Protein AF-A0A9W6WL23-F1 (afdb_monomer)

Radius of gyration: 16.42 Å; Cα contacts (8 Å, |Δi|>4): 37; chains: 1; bounding box: 25×27×45 Å

Secondary structure (DSSP, 8-state):
-HHHHTTS--SSPPTTHHHHHHHHHHHTT---HHHHHHHHHHHHHHHHHHHHT-SPPP-SEEEEETTTTEEEEE--

Structure (mmCIF, N/CA/C/O backbone):
data_AF-A0A9W6WL23-F1
#
_entry.id   AF-A0A9W6WL23-F1
#
loop_
_atom_site.group_PDB
_atom_site.id
_atom_site.type_symbol
_atom_site.label_atom_id
_atom_site.label_alt_id
_atom_site.label_comp_id
_atom_site.label_asym_id
_atom_site.label_entity_id
_atom_site.label_seq_id
_atom_site.pdbx_PDB_ins_code
_atom_site.Cartn_x
_atom_site.Cartn_y
_atom_site.Cartn_z
_atom_site.occupancy
_atom_site.B_iso_or_equiv
_atom_site.auth_seq_id
_atom_site.auth_comp_id
_atom_site.auth_asym_id
_atom_site.auth_atom_id
_atom_site.pdbx_PDB_model_num
ATOM 1 N N . MET A 1 1 ? -3.024 -2.875 -25.196 1.00 52.75 1 MET A N 1
ATOM 2 C CA . MET A 1 1 ? -2.844 -1.871 -24.125 1.00 52.75 1 MET A CA 1
ATOM 3 C C . MET A 1 1 ? -2.622 -0.470 -24.691 1.00 52.75 1 MET A C 1
ATOM 5 O O . MET A 1 1 ? -3.473 0.368 -24.444 1.00 52.75 1 MET A O 1
ATOM 9 N N . ILE A 1 2 ? -1.624 -0.229 -25.558 1.00 54.19 2 ILE A N 1
ATOM 10 C CA . ILE A 1 2 ? -1.521 1.036 -26.333 1.00 54.19 2 ILE A CA 1
ATOM 11 C C . ILE A 1 2 ? -2.801 1.302 -27.154 1.00 54.19 2 ILE A C 1
ATOM 13 O O . ILE A 1 2 ? -3.333 2.403 -27.140 1.00 54.19 2 ILE A O 1
ATOM 17 N N . SER A 1 3 ? -3.390 0.258 -27.751 1.00 53.75 3 SER A N 1
ATOM 18 C CA . SER A 1 3 ? -4.660 0.364 -28.490 1.00 53.75 3 SER A CA 1
ATOM 19 C C . SER A 1 3 ? -5.886 0.764 -27.643 1.00 53.75 3 SER A C 1
ATOM 21 O O . SER A 1 3 ? -6.881 1.176 -28.223 1.00 53.75 3 SER A O 1
ATOM 23 N N . ILE A 1 4 ? -5.841 0.639 -26.305 1.00 59.22 4 ILE A N 1
ATOM 24 C CA . ILE A 1 4 ? -6.922 1.092 -25.400 1.00 59.22 4 ILE A CA 1
ATOM 25 C C . ILE A 1 4 ? -6.765 2.587 -25.094 1.00 59.22 4 ILE A C 1
ATOM 27 O O . ILE A 1 4 ? -7.758 3.302 -25.027 1.00 59.22 4 ILE A O 1
ATOM 31 N N . LEU A 1 5 ? -5.527 3.078 -24.973 1.00 60.00 5 LEU A N 1
ATOM 32 C CA . LEU A 1 5 ? -5.262 4.511 -24.818 1.00 60.00 5 LEU A CA 1
ATOM 33 C C . LEU A 1 5 ? -5.611 5.304 -26.076 1.00 60.00 5 LEU A C 1
ATOM 35 O O . LEU A 1 5 ? -6.088 6.418 -25.949 1.00 60.00 5 LEU A O 1
ATOM 39 N N . CYS A 1 6 ? -5.435 4.729 -27.270 1.00 56.78 6 CYS A N 1
ATOM 40 C CA . CYS A 1 6 ? -5.903 5.348 -28.515 1.00 56.78 6 CYS A CA 1
ATOM 41 C C . CYS A 1 6 ? -7.435 5.308 -28.681 1.00 56.78 6 CYS A C 1
ATOM 43 O O . CYS A 1 6 ? -7.958 6.009 -29.540 1.00 56.78 6 CYS A O 1
ATOM 45 N N . TYR A 1 7 ? -8.144 4.467 -27.914 1.00 61.62 7 TYR A N 1
ATOM 46 C CA . TYR A 1 7 ? -9.608 4.361 -27.959 1.00 61.62 7 TYR A CA 1
ATOM 47 C C . TYR A 1 7 ? -10.294 5.448 -27.119 1.00 61.62 7 TYR A C 1
ATOM 49 O O . TYR A 1 7 ? -11.390 5.890 -27.454 1.00 61.62 7 TYR A O 1
ATOM 57 N N . TYR A 1 8 ? -9.649 5.898 -26.042 1.00 62.25 8 TYR A N 1
ATOM 58 C CA . TYR A 1 8 ? -10.051 7.109 -25.338 1.00 62.25 8 TYR A CA 1
ATOM 59 C C . TYR A 1 8 ? -9.436 8.314 -26.057 1.00 62.25 8 TYR A C 1
ATOM 61 O O . TYR A 1 8 ? -8.227 8.362 -26.251 1.00 62.25 8 TYR A O 1
ATOM 69 N N . ASP A 1 9 ? -10.259 9.277 -26.466 1.00 60.19 9 ASP A N 1
ATOM 70 C CA . ASP A 1 9 ? -9.846 10.521 -27.133 1.00 60.19 9 ASP A CA 1
ATOM 71 C C . ASP A 1 9 ? -9.073 11.440 -26.162 1.00 60.19 9 ASP A C 1
ATOM 73 O O . ASP A 1 9 ? -9.580 12.430 -25.630 1.00 60.19 9 ASP A O 1
ATOM 77 N N . ILE A 1 10 ? -7.848 11.037 -25.819 1.00 67.94 10 ILE A N 1
ATOM 78 C CA . ILE A 1 10 ? -6.983 11.734 -24.870 1.00 67.94 10 ILE A CA 1
ATOM 79 C C . ILE A 1 10 ? -6.193 12.788 -25.647 1.00 67.94 10 ILE A C 1
ATOM 81 O O . ILE A 1 10 ? -5.207 12.489 -26.314 1.00 67.94 10 ILE A O 1
ATOM 85 N N . ASN A 1 11 ? -6.616 14.045 -25.518 1.00 63.94 11 ASN A N 1
ATOM 86 C CA . ASN A 1 11 ? -6.004 15.193 -26.196 1.00 63.94 11 ASN A CA 1
ATOM 87 C C . ASN A 1 11 ? -4.612 15.584 -25.649 1.00 63.94 11 ASN A C 1
ATOM 89 O O . ASN A 1 11 ? -3.884 16.335 -26.295 1.00 63.94 11 ASN A O 1
ATOM 93 N N . SER A 1 12 ? -4.220 15.090 -24.469 1.00 70.25 12 SER A N 1
ATOM 94 C CA . SER A 1 12 ? -2.909 15.363 -23.867 1.00 70.25 12 SER A CA 1
ATOM 95 C C . SER A 1 12 ? -2.434 14.200 -23.000 1.00 70.25 12 SER A C 1
ATOM 97 O O . SER A 1 1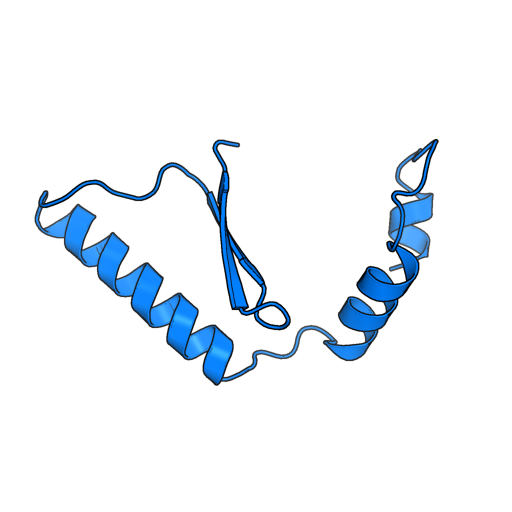2 ? -3.117 13.818 -22.047 1.00 70.25 12 SER A O 1
ATOM 99 N N . PHE A 1 13 ? -1.247 13.669 -23.289 1.00 71.31 13 PHE A N 1
ATOM 100 C CA . PHE A 1 13 ? -0.627 12.643 -22.456 1.00 71.31 13 PHE A CA 1
ATOM 101 C C . PHE A 1 13 ? 0.084 13.285 -21.254 1.00 71.31 13 PHE A C 1
ATOM 103 O O . PHE A 1 13 ? 0.865 14.219 -21.450 1.00 71.31 13 PHE A O 1
ATOM 110 N N . PRO A 1 14 ? -0.164 12.814 -20.019 1.00 79.06 14 PRO A N 1
ATOM 111 C CA . PRO A 1 14 ? 0.555 13.292 -18.846 1.00 79.06 14 PRO A CA 1
ATOM 112 C C . PRO A 1 14 ? 2.046 12.935 -18.926 1.00 79.06 14 PRO A C 1
ATOM 114 O O . PRO A 1 14 ? 2.434 11.913 -19.499 1.00 79.06 14 PRO A O 1
ATOM 117 N N . GLU A 1 15 ? 2.885 13.778 -18.327 1.00 81.50 15 GLU A N 1
ATOM 118 C CA . GLU A 1 15 ? 4.330 13.558 -18.272 1.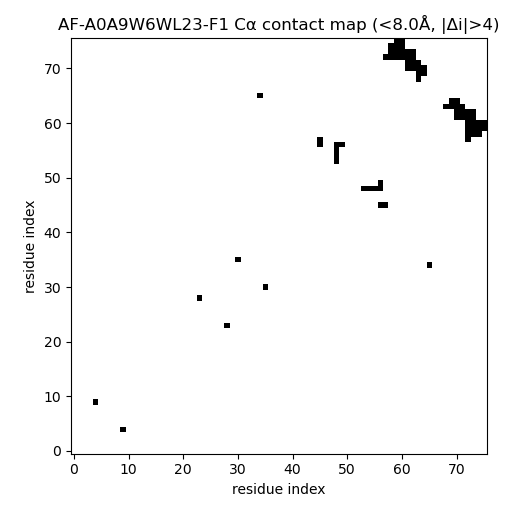00 81.50 15 GLU A CA 1
ATOM 119 C C . GLU A 1 15 ? 4.654 12.248 -17.526 1.00 81.50 15 GLU A C 1
ATOM 121 O O . GLU A 1 15 ? 4.152 12.000 -16.429 1.00 81.50 15 GLU A O 1
ATOM 126 N N . GLY A 1 16 ? 5.488 11.392 -18.129 1.00 83.50 16 GLY A N 1
ATOM 127 C CA . GLY A 1 16 ? 5.888 10.098 -17.560 1.00 83.50 16 GLY A CA 1
ATOM 128 C C . GLY A 1 16 ? 4.941 8.924 -17.840 1.00 83.50 16 GLY A C 1
ATOM 129 O O . GLY A 1 16 ? 5.128 7.849 -17.264 1.00 83.50 16 GLY A O 1
ATOM 130 N N . LEU A 1 17 ? 3.936 9.097 -18.708 1.00 85.12 17 LEU A N 1
ATOM 131 C CA . LEU A 1 17 ? 3.024 8.017 -19.105 1.00 85.12 17 LEU A CA 1
ATOM 132 C C . LEU A 1 17 ? 3.750 6.826 -19.751 1.00 85.12 17 LEU A C 1
ATOM 134 O O . LEU A 1 17 ? 3.366 5.683 -19.524 1.00 85.12 17 LEU A O 1
ATOM 138 N N . ASP A 1 18 ? 4.796 7.086 -20.530 1.00 87.38 18 ASP A N 1
ATOM 139 C CA . ASP A 1 18 ? 5.663 6.081 -21.151 1.00 87.38 18 ASP A CA 1
ATOM 140 C C . ASP A 1 18 ? 6.215 5.091 -20.117 1.00 87.38 18 ASP A C 1
ATOM 142 O O . ASP A 1 18 ? 6.020 3.883 -20.239 1.00 87.38 18 ASP A O 1
ATOM 146 N N . LYS A 1 19 ? 6.787 5.609 -19.026 1.00 89.25 19 LYS A N 1
ATOM 147 C CA . LYS A 1 19 ? 7.350 4.793 -17.941 1.00 89.25 19 LYS A CA 1
ATOM 148 C C . LYS A 1 19 ? 6.285 3.973 -17.228 1.00 89.25 19 LYS A C 1
ATOM 150 O O . LYS A 1 19 ? 6.531 2.827 -16.864 1.00 89.25 19 LYS A O 1
ATOM 155 N N . ILE A 1 20 ? 5.105 4.560 -17.021 1.00 88.62 20 ILE A N 1
ATOM 156 C CA . ILE A 1 20 ? 3.976 3.854 -16.411 1.00 88.62 20 ILE A CA 1
ATOM 157 C C . ILE A 1 20 ? 3.557 2.697 -17.318 1.00 88.62 20 ILE A C 1
ATOM 159 O O . ILE A 1 20 ? 3.399 1.577 -16.841 1.00 88.62 20 ILE A O 1
ATOM 163 N N . LEU A 1 21 ? 3.418 2.931 -18.623 1.00 88.44 21 LEU A N 1
ATOM 164 C CA . LEU A 1 21 ? 3.028 1.889 -19.571 1.00 88.44 21 LEU A CA 1
ATOM 165 C C . LEU A 1 21 ? 4.049 0.760 -19.641 1.00 88.44 21 LEU A C 1
ATOM 167 O O . LEU A 1 21 ? 3.648 -0.405 -19.609 1.00 88.44 21 LEU A O 1
ATOM 171 N N . ASP A 1 22 ? 5.337 1.089 -19.674 1.00 91.50 22 ASP A N 1
ATOM 172 C CA . ASP A 1 22 ? 6.410 0.099 -19.633 1.00 91.50 22 ASP A CA 1
ATOM 173 C C . ASP A 1 22 ? 6.345 -0.737 -18.351 1.00 91.50 22 ASP A C 1
ATOM 175 O O . ASP A 1 22 ? 6.469 -1.963 -18.404 1.00 91.50 22 ASP A O 1
ATOM 179 N N . GLU A 1 23 ? 6.051 -0.111 -17.209 1.00 90.50 23 GLU A N 1
ATOM 180 C CA . GLU A 1 23 ? 5.865 -0.823 -15.946 1.00 90.50 23 GLU A CA 1
ATOM 181 C C . GLU A 1 23 ? 4.623 -1.714 -15.926 1.00 90.50 23 GLU A C 1
ATOM 183 O O . GLU A 1 23 ? 4.689 -2.854 -15.463 1.00 90.50 23 GLU A O 1
ATOM 188 N N . PHE A 1 24 ? 3.508 -1.273 -16.506 1.00 89.69 24 PHE A N 1
ATOM 189 C CA . PHE A 1 24 ? 2.330 -2.126 -16.674 1.00 89.69 24 PHE A CA 1
ATOM 190 C C . PHE A 1 24 ? 2.638 -3.346 -17.560 1.00 89.69 24 PHE A C 1
ATOM 192 O O . PHE A 1 24 ? 2.224 -4.466 -17.242 1.00 89.69 24 PHE A O 1
ATOM 199 N N . ILE A 1 25 ? 3.402 -3.159 -18.645 1.00 91.44 25 ILE A N 1
ATOM 200 C CA . ILE A 1 25 ? 3.851 -4.260 -19.512 1.00 91.44 25 ILE A CA 1
A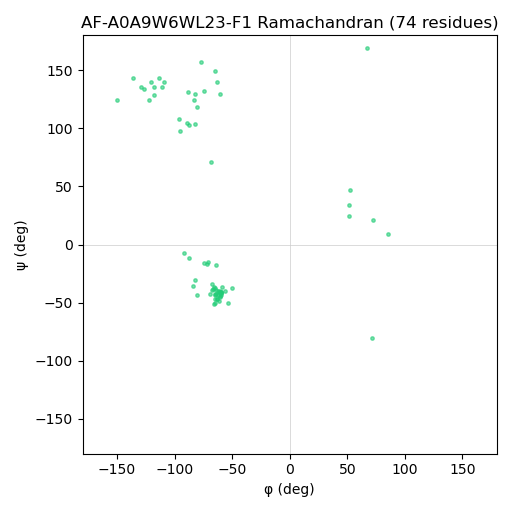TOM 201 C C . ILE A 1 25 ? 4.823 -5.175 -18.765 1.00 91.44 25 ILE A C 1
ATOM 203 O O . ILE A 1 25 ? 4.756 -6.389 -18.950 1.00 91.44 25 ILE A O 1
ATOM 207 N N . ARG A 1 26 ? 5.717 -4.636 -17.927 1.00 91.62 26 ARG A N 1
ATOM 208 C CA . ARG A 1 26 ? 6.648 -5.428 -17.109 1.00 91.62 26 ARG A CA 1
ATOM 209 C C . ARG A 1 26 ? 5.901 -6.265 -16.073 1.00 91.62 26 ARG A C 1
ATOM 211 O O . ARG A 1 26 ? 6.236 -7.433 -15.885 1.00 91.62 26 ARG A O 1
ATOM 218 N N . TYR A 1 27 ? 4.896 -5.677 -15.429 1.00 91.56 27 TYR A N 1
ATOM 219 C CA . TYR A 1 27 ? 4.100 -6.303 -14.379 1.00 91.56 27 TYR A CA 1
ATOM 220 C C . TYR A 1 27 ? 3.268 -7.488 -14.885 1.00 91.56 27 TYR A C 1
ATOM 222 O O . TYR A 1 27 ? 3.128 -8.472 -14.166 1.00 91.56 27 TYR A O 1
ATOM 230 N N . LYS A 1 28 ? 2.734 -7.428 -16.116 1.00 90.50 28 LYS A N 1
ATOM 231 C CA . LYS A 1 28 ? 1.976 -8.523 -16.769 1.00 90.50 28 LYS A CA 1
ATOM 232 C C . LYS A 1 28 ? 0.827 -9.118 -15.935 1.00 90.50 28 LYS A C 1
ATOM 234 O O . LYS A 1 28 ? 0.452 -10.265 -16.156 1.00 90.50 28 LYS A O 1
ATOM 239 N N . GLY A 1 29 ? 0.268 -8.363 -14.989 1.00 89.00 29 GLY A N 1
ATOM 240 C CA . GLY A 1 29 ? -0.795 -8.853 -14.103 1.00 89.00 29 GLY A CA 1
ATOM 241 C C . GLY A 1 29 ? -0.325 -9.850 -13.035 1.00 89.00 29 GLY A C 1
ATOM 242 O O . GLY A 1 29 ? -1.131 -10.633 -12.550 1.00 89.00 29 GLY A O 1
ATOM 243 N N . LEU A 1 30 ? 0.968 -9.871 -12.696 1.00 92.56 30 LEU A N 1
ATOM 244 C 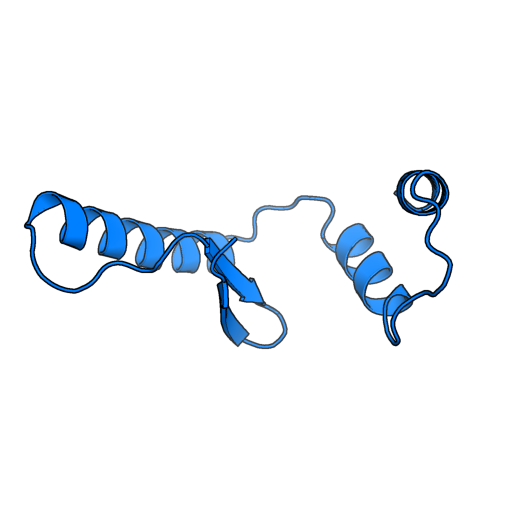CA . LEU A 1 30 ? 1.529 -10.795 -11.706 1.00 92.56 30 LEU A CA 1
ATOM 245 C C . LEU A 1 30 ? 1.166 -10.407 -10.270 1.00 92.56 30 LEU A C 1
ATOM 247 O O . LEU A 1 30 ? 1.437 -9.300 -9.831 1.00 92.56 30 LEU A O 1
ATOM 251 N N . GLU A 1 31 ? 0.699 -11.334 -9.450 1.00 93.69 31 GLU A N 1
ATOM 252 C CA . GLU A 1 31 ? 0.466 -11.042 -8.032 1.00 93.69 31 GLU A CA 1
ATOM 253 C C . GLU A 1 31 ? 1.761 -11.163 -7.220 1.00 93.69 31 GLU A C 1
ATOM 255 O O . GLU A 1 31 ? 2.252 -12.256 -6.932 1.00 93.69 31 GLU A O 1
ATOM 260 N N . ILE A 1 32 ? 2.352 -10.023 -6.856 1.00 94.75 32 ILE A N 1
ATOM 261 C CA . ILE A 1 32 ? 3.594 -10.012 -6.083 1.00 94.75 32 ILE A CA 1
ATOM 262 C C . ILE A 1 32 ? 3.258 -10.239 -4.607 1.00 94.75 32 ILE A C 1
ATOM 264 O O . ILE A 1 32 ? 2.580 -9.426 -3.982 1.00 94.75 32 ILE A O 1
ATOM 268 N N . HIS A 1 33 ? 3.775 -11.333 -4.042 1.00 96.25 33 HIS A N 1
ATOM 269 C CA . HIS A 1 33 ? 3.451 -11.794 -2.687 1.00 96.25 33 HIS A CA 1
ATOM 270 C C . HIS A 1 33 ? 3.570 -10.715 -1.597 1.00 96.25 33 HIS A C 1
ATOM 272 O O . HIS A 1 33 ? 2.756 -10.685 -0.677 1.00 96.25 33 HIS A O 1
ATOM 278 N N . ASN A 1 34 ? 4.558 -9.820 -1.682 1.00 95.94 34 ASN A N 1
ATOM 279 C CA . ASN A 1 34 ? 4.746 -8.740 -0.712 1.00 95.94 34 ASN A CA 1
ATOM 280 C C . ASN A 1 34 ? 3.636 -7.676 -0.800 1.00 95.94 34 ASN A C 1
ATOM 282 O O . ASN A 1 34 ? 3.116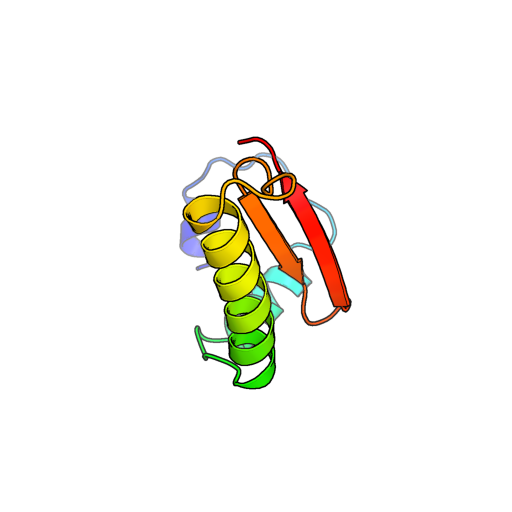 -7.262 0.234 1.00 95.94 34 ASN A O 1
ATOM 286 N N . ILE A 1 35 ? 3.228 -7.285 -2.012 1.00 96.44 35 ILE A N 1
ATOM 287 C CA . ILE A 1 35 ? 2.116 -6.360 -2.248 1.00 96.44 35 ILE A CA 1
ATOM 288 C C . ILE A 1 35 ? 0.817 -7.005 -1.778 1.00 96.44 35 ILE A C 1
ATOM 290 O O . ILE A 1 35 ? 0.079 -6.390 -1.013 1.00 96.44 35 ILE A O 1
ATOM 294 N N . SER A 1 36 ? 0.577 -8.267 -2.139 1.00 96.50 36 SER A N 1
ATOM 295 C CA . SER A 1 36 ? -0.605 -9.004 -1.685 1.00 96.50 36 SER A CA 1
ATOM 296 C C . SER A 1 36 ? -0.658 -9.126 -0.160 1.00 96.50 36 SER A C 1
ATOM 298 O O . SER A 1 36 ? -1.715 -8.925 0.431 1.00 96.50 36 SER A O 1
ATOM 300 N N . SER A 1 37 ? 0.477 -9.389 0.499 1.00 97.62 37 SER A N 1
ATOM 301 C CA . SER A 1 37 ? 0.546 -9.472 1.966 1.00 97.62 37 SER A CA 1
ATOM 302 C C . SER A 1 37 ? 0.229 -8.129 2.626 1.00 97.62 37 SER A C 1
ATOM 304 O O . SER A 1 37 ? -0.523 -8.077 3.598 1.00 97.62 37 SER A O 1
ATOM 306 N N . LEU A 1 38 ? 0.764 -7.032 2.081 1.00 97.25 38 LEU A N 1
ATOM 307 C CA . LEU A 1 38 ? 0.509 -5.687 2.590 1.00 97.25 38 LEU A CA 1
ATOM 308 C C . LEU A 1 38 ? -0.962 -5.287 2.416 1.00 97.25 38 LEU A C 1
ATOM 310 O O . LEU A 1 38 ? -1.606 -4.881 3.383 1.00 97.25 38 LEU A O 1
ATOM 314 N N . ILE A 1 39 ? -1.506 -5.437 1.205 1.00 97.31 39 ILE A N 1
ATOM 315 C CA . ILE A 1 39 ? -2.910 -5.122 0.909 1.00 97.31 39 ILE A CA 1
ATOM 316 C C . ILE A 1 39 ? -3.850 -6.007 1.729 1.00 97.31 39 ILE A C 1
ATOM 318 O O . ILE A 1 39 ? -4.838 -5.508 2.268 1.00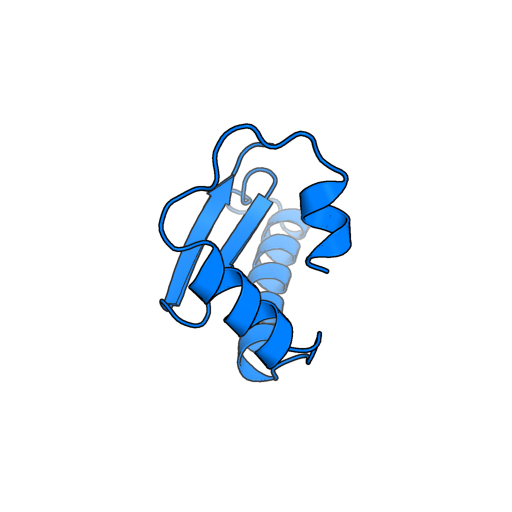 97.31 39 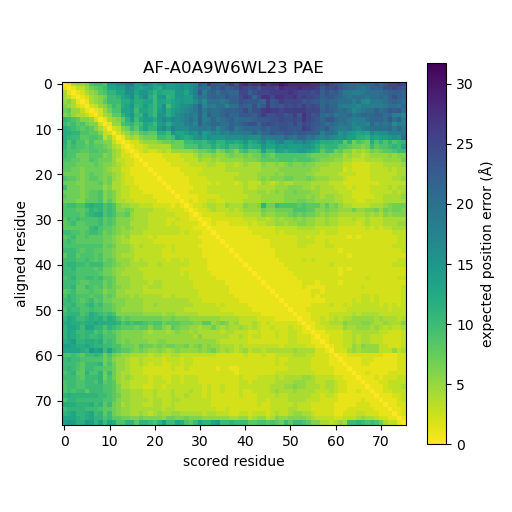ILE A O 1
ATOM 322 N N . GLY A 1 40 ? -3.529 -7.291 1.897 1.00 97.81 40 GLY A N 1
ATOM 323 C CA . GLY A 1 40 ? -4.279 -8.205 2.756 1.00 97.81 40 GLY A CA 1
ATOM 324 C C . GLY A 1 40 ? -4.303 -7.753 4.217 1.00 97.81 40 GLY A C 1
ATOM 325 O O . GLY A 1 40 ? -5.359 -7.788 4.848 1.00 97.81 40 GLY A O 1
ATOM 326 N N . GLY A 1 41 ? -3.178 -7.260 4.744 1.00 97.88 41 GLY A N 1
ATOM 327 C CA . GLY A 1 41 ? -3.098 -6.699 6.095 1.00 97.88 41 GLY A CA 1
ATOM 328 C C . GLY A 1 41 ? -3.960 -5.448 6.273 1.00 97.88 41 GLY A C 1
ATOM 329 O O . GLY A 1 41 ? -4.739 -5.368 7.223 1.00 97.88 41 GLY A O 1
ATOM 330 N N . ILE A 1 42 ? -3.883 -4.505 5.328 1.00 96.94 42 ILE A N 1
ATOM 331 C CA . ILE A 1 42 ? -4.709 -3.287 5.342 1.00 96.94 42 ILE A CA 1
ATOM 332 C C . ILE A 1 42 ? -6.196 -3.652 5.270 1.00 96.94 42 ILE A C 1
ATOM 334 O O . ILE A 1 42 ? -6.987 -3.203 6.095 1.00 96.94 42 ILE A O 1
ATOM 338 N N . THR A 1 43 ? -6.564 -4.524 4.331 1.00 97.25 43 THR A N 1
ATOM 339 C CA . THR A 1 43 ? -7.948 -4.978 4.137 1.00 97.25 43 THR A CA 1
ATOM 340 C C . THR A 1 43 ? -8.485 -5.671 5.387 1.00 97.25 43 THR A C 1
ATOM 342 O O . THR A 1 43 ? -9.592 -5.377 5.831 1.00 97.25 43 THR A O 1
ATOM 345 N N . SER A 1 44 ? -7.691 -6.552 6.002 1.00 98.12 44 SER A N 1
ATOM 346 C CA . SER A 1 44 ? -8.073 -7.242 7.240 1.00 98.12 44 SER A CA 1
ATOM 347 C C . SER A 1 44 ? -8.347 -6.251 8.368 1.00 98.12 44 SER A C 1
ATOM 349 O O . SER A 1 44 ? -9.335 -6.392 9.088 1.00 98.12 44 SER A O 1
ATOM 351 N N . GLN A 1 45 ? -7.510 -5.219 8.497 1.00 96.94 45 GLN A N 1
ATOM 352 C CA . GLN A 1 45 ? -7.712 -4.189 9.506 1.00 96.94 45 GLN A CA 1
ATOM 353 C C . GLN A 1 45 ? -8.993 -3.386 9.251 1.00 96.94 45 GLN A C 1
ATOM 355 O O . GLN A 1 45 ? -9.750 -3.163 10.192 1.00 96.94 45 GLN A O 1
ATOM 360 N N . GLU A 1 46 ? -9.282 -2.994 8.007 1.00 97.00 46 GLU A N 1
ATOM 361 C CA . GLU A 1 46 ? -10.539 -2.306 7.670 1.00 97.00 46 GLU A CA 1
ATOM 362 C C . GLU A 1 46 ? -11.769 -3.169 7.978 1.00 97.00 46 GLU A C 1
ATOM 364 O O . GLU A 1 46 ? -12.744 -2.676 8.547 1.00 97.00 46 GLU A O 1
ATOM 369 N N . ILE A 1 47 ? -11.704 -4.475 7.705 1.00 97.94 47 ILE A N 1
ATOM 370 C CA . ILE A 1 47 ? -12.773 -5.416 8.065 1.00 97.94 47 ILE A CA 1
ATOM 371 C C . ILE A 1 47 ? -12.983 -5.445 9.585 1.00 97.94 47 ILE A C 1
ATOM 373 O O . ILE A 1 47 ? -14.122 -5.362 10.043 1.00 97.94 47 ILE A O 1
ATOM 377 N N . ILE A 1 48 ? -11.913 -5.511 10.385 1.00 98.06 48 ILE A N 1
ATOM 378 C CA . ILE A 1 48 ? -12.017 -5.497 11.855 1.00 98.06 48 ILE A CA 1
ATOM 379 C C . ILE A 1 48 ? -12.684 -4.208 12.346 1.00 98.06 48 ILE A C 1
ATOM 381 O O . ILE A 1 48 ? -13.546 -4.268 13.227 1.00 98.06 48 ILE A O 1
ATOM 385 N N . LYS A 1 49 ? -12.337 -3.052 11.766 1.00 97.19 49 LYS A N 1
ATOM 386 C CA . LYS A 1 49 ? -12.963 -1.766 12.118 1.00 97.19 49 LYS A CA 1
ATOM 387 C C . LYS A 1 49 ? -14.469 -1.783 11.866 1.00 97.19 49 LYS A C 1
ATOM 389 O O . LYS A 1 49 ? -15.241 -1.329 12.706 1.00 97.19 49 LYS A O 1
ATOM 394 N N . ILE A 1 50 ? -14.891 -2.335 10.727 1.00 96.62 50 ILE A N 1
ATOM 395 C CA . ILE A 1 50 ? -16.309 -2.468 10.371 1.00 96.62 50 ILE A CA 1
ATOM 396 C C . ILE A 1 50 ? -17.019 -3.412 11.347 1.00 96.62 50 ILE A C 1
ATOM 398 O O . ILE A 1 50 ? -18.047 -3.054 11.911 1.00 96.62 50 ILE A O 1
ATOM 402 N N . LEU A 1 51 ? -16.459 -4.599 11.591 1.00 98.06 51 LEU A N 1
ATOM 403 C CA . LEU A 1 51 ? -17.094 -5.619 12.432 1.00 98.06 51 LEU A CA 1
ATOM 404 C C . LEU A 1 51 ? -17.234 -5.187 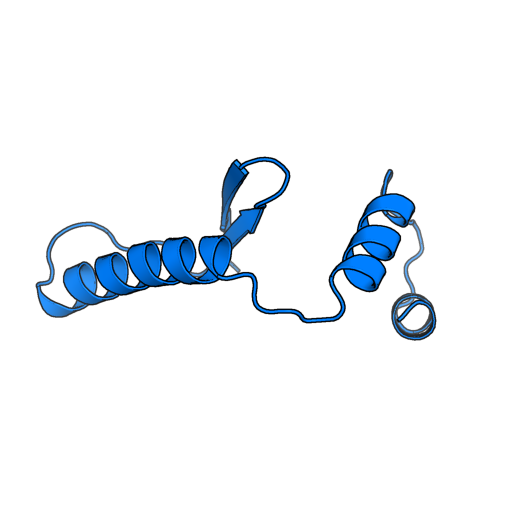13.894 1.00 98.06 51 LEU A C 1
ATOM 406 O O . LEU A 1 51 ? -18.229 -5.500 14.544 1.00 98.06 51 LEU A O 1
ATOM 410 N N . THR A 1 52 ? -16.237 -4.480 14.422 1.00 98.06 52 THR A N 1
ATOM 411 C CA . THR A 1 52 ? -16.227 -4.051 15.827 1.00 98.06 52 THR A CA 1
ATOM 412 C C . THR A 1 52 ? -16.928 -2.714 16.050 1.00 98.06 52 THR A C 1
ATOM 414 O O . THR A 1 52 ? -17.184 -2.358 17.198 1.00 98.06 52 THR A O 1
ATOM 417 N N . ASN A 1 53 ? -17.257 -1.976 14.981 1.00 95.06 53 ASN A N 1
ATOM 418 C CA . ASN A 1 53 ? -17.676 -0.572 15.043 1.00 95.06 53 ASN A CA 1
ATOM 419 C C . ASN A 1 53 ? -16.688 0.301 15.840 1.00 95.06 53 ASN A C 1
ATOM 421 O O . ASN A 1 53 ? -17.083 1.234 16.541 1.00 95.06 53 ASN A O 1
ATOM 425 N N . GLN A 1 54 ? -15.397 -0.023 15.765 1.00 92.06 54 GLN A N 1
ATOM 426 C CA . GLN A 1 54 ? -14.329 0.736 16.404 1.00 92.06 54 GLN A CA 1
ATOM 427 C C . GLN A 1 54 ? -13.439 1.363 15.334 1.00 92.06 54 GLN A C 1
ATOM 429 O O . GLN A 1 54 ? -13.119 0.730 14.329 1.00 92.06 54 GLN A O 1
ATOM 434 N N . TYR A 1 55 ? -12.973 2.583 15.612 1.00 94.38 55 TYR A N 1
ATOM 435 C CA . TYR A 1 55 ? -12.141 3.403 14.724 1.00 94.38 55 TYR A CA 1
ATOM 436 C C . TYR A 1 55 ? -12.847 3.896 13.449 1.00 94.38 55 TYR A C 1
ATOM 438 O O . TYR A 1 55 ? -13.959 3.494 13.119 1.00 94.38 55 TYR A O 1
ATOM 446 N N . LEU A 1 56 ? -12.181 4.819 12.748 1.00 93.88 56 LEU A N 1
ATOM 447 C CA . LEU A 1 56 ? -12.622 5.358 11.462 1.00 93.88 56 LEU A CA 1
ATOM 448 C C . LEU A 1 56 ? -12.100 4.485 10.313 1.00 93.88 56 LEU A C 1
ATOM 450 O O . LEU A 1 56 ? -10.905 4.151 10.264 1.00 93.88 56 LEU A O 1
ATOM 454 N N . GLN A 1 57 ? -13.005 4.126 9.406 1.00 92.94 57 GLN A N 1
ATOM 455 C CA . GLN A 1 57 ? -12.691 3.420 8.168 1.00 92.94 57 GLN A CA 1
ATOM 456 C C . GLN A 1 57 ? -12.100 4.376 7.126 1.00 92.94 57 GLN A C 1
ATOM 458 O O . GLN A 1 57 ? -12.317 5.590 7.171 1.00 92.94 57 GLN A O 1
ATOM 463 N N . LEU A 1 58 ? -11.351 3.814 6.180 1.00 93.75 58 LEU A N 1
ATOM 464 C CA . LEU A 1 58 ? -10.942 4.522 4.971 1.00 93.75 58 LEU A CA 1
ATOM 465 C C . LEU A 1 58 ? -12.175 4.896 4.139 1.00 93.75 58 LEU A C 1
ATOM 467 O O . LEU A 1 58 ? -13.113 4.112 4.006 1.00 93.75 58 LEU A O 1
ATOM 471 N N . ASP A 1 59 ? -12.164 6.101 3.571 1.00 92.62 59 ASP A N 1
ATOM 472 C CA . ASP A 1 59 ? -13.280 6.607 2.777 1.00 92.62 59 ASP A CA 1
ATOM 473 C C . ASP A 1 59 ? -13.107 6.219 1.303 1.00 92.62 59 ASP A C 1
ATOM 475 O O . ASP A 1 59 ? -12.295 6.802 0.585 1.00 92.62 59 ASP A O 1
ATOM 479 N N . ASN A 1 60 ? -13.890 5.228 0.876 1.00 90.88 60 ASN A N 1
ATOM 480 C CA . ASN A 1 60 ? -14.029 4.746 -0.496 1.00 90.88 60 ASN A CA 1
ATOM 481 C C . ASN A 1 60 ? -12.824 3.967 -1.066 1.00 90.88 60 ASN A C 1
ATOM 483 O O . ASN A 1 60 ? -12.862 2.737 -1.105 1.00 90.88 60 ASN A O 1
ATOM 487 N N . CYS A 1 61 ? -11.764 4.640 -1.526 1.00 94.62 61 CYS A N 1
ATOM 488 C CA . CYS A 1 61 ? -10.697 3.999 -2.301 1.00 94.62 61 CYS A CA 1
ATOM 489 C C . CYS A 1 61 ? -9.303 4.259 -1.718 1.00 94.62 61 CYS A C 1
ATOM 491 O O . CYS A 1 61 ? -8.939 5.392 -1.413 1.00 94.62 61 CYS A O 1
ATOM 493 N N . LEU A 1 62 ? -8.489 3.205 -1.617 1.00 96.00 62 LEU A N 1
ATOM 494 C CA . LEU A 1 62 ? -7.072 3.279 -1.268 1.00 96.00 62 LEU A CA 1
ATOM 495 C C . LEU A 1 62 ? -6.232 2.753 -2.431 1.00 96.00 62 LEU A C 1
ATOM 497 O O . LEU A 1 62 ? -6.418 1.625 -2.884 1.00 96.00 62 LEU A O 1
ATOM 501 N N . THR A 1 63 ? -5.250 3.541 -2.853 1.00 95.81 63 THR A N 1
ATOM 502 C CA . THR A 1 63 ? -4.232 3.130 -3.825 1.00 95.81 63 THR A CA 1
ATOM 503 C C . THR A 1 63 ? -2.878 3.010 -3.145 1.00 95.81 63 THR A C 1
ATOM 505 O O . THR A 1 63 ? -2.487 3.906 -2.396 1.00 95.81 63 THR A O 1
ATOM 508 N N . PHE A 1 64 ? -2.146 1.934 -3.430 1.00 96.44 64 PHE A N 1
ATOM 509 C CA . PHE A 1 64 ? -0.779 1.740 -2.956 1.00 96.44 64 PHE A CA 1
ATOM 510 C C . PHE A 1 64 ? 0.181 1.547 -4.132 1.00 96.44 64 PHE A C 1
ATOM 512 O O . PHE A 1 64 ? 0.004 0.645 -4.949 1.00 96.44 64 PHE A O 1
ATOM 519 N N . ASP A 1 65 ? 1.213 2.383 -4.188 1.00 94.62 65 ASP A N 1
ATOM 520 C CA . ASP A 1 65 ? 2.332 2.277 -5.116 1.00 94.62 65 ASP A CA 1
ATOM 521 C C . ASP A 1 65 ? 3.494 1.555 -4.423 1.00 94.62 65 ASP A C 1
ATOM 523 O O . ASP A 1 65 ? 4.166 2.115 -3.553 1.00 94.62 65 ASP A O 1
ATOM 527 N N . GLY A 1 66 ? 3.741 0.309 -4.834 1.00 92.81 66 GLY A N 1
ATOM 528 C CA . GLY A 1 66 ? 4.820 -0.524 -4.302 1.00 92.81 66 GLY A CA 1
ATOM 529 C C . GLY A 1 66 ? 6.228 -0.157 -4.779 1.00 92.81 66 GLY A C 1
ATOM 530 O O . GLY A 1 66 ? 7.193 -0.589 -4.158 1.00 92.81 66 GLY A O 1
ATOM 531 N N . ILE A 1 67 ? 6.371 0.631 -5.849 1.00 92.75 67 ILE A N 1
ATOM 532 C CA . ILE A 1 67 ? 7.676 1.102 -6.342 1.00 92.75 67 ILE A CA 1
ATOM 533 C C . ILE A 1 67 ? 8.130 2.302 -5.510 1.00 92.75 67 ILE A C 1
ATOM 535 O O . ILE A 1 67 ? 9.293 2.395 -5.118 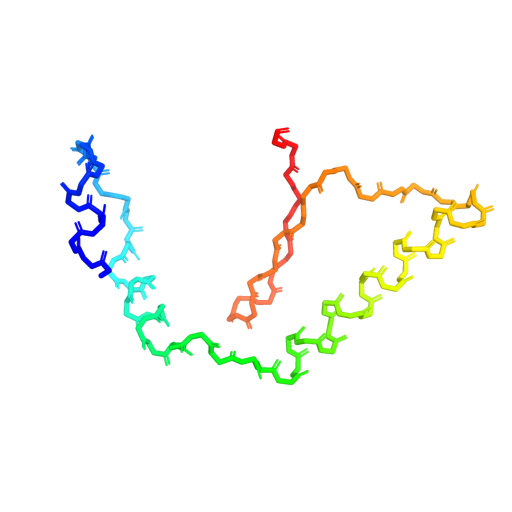1.00 92.75 67 ILE A O 1
ATOM 539 N N . ARG A 1 68 ? 7.207 3.228 -5.226 1.00 94.25 68 ARG A N 1
ATOM 540 C CA . ARG A 1 68 ? 7.485 4.442 -4.439 1.00 94.25 68 ARG A CA 1
ATOM 541 C C . ARG A 1 68 ? 7.217 4.264 -2.945 1.00 94.25 68 ARG A C 1
ATOM 543 O O . ARG A 1 68 ? 7.525 5.176 -2.180 1.00 94.25 68 ARG A O 1
ATOM 550 N N . SER A 1 69 ? 6.647 3.128 -2.543 1.00 94.94 69 SER A N 1
ATOM 551 C CA . SER A 1 69 ? 6.189 2.839 -1.178 1.00 94.94 69 SER A CA 1
ATOM 552 C C . SER A 1 69 ? 5.261 3.928 -0.634 1.00 94.94 69 SER A C 1
ATOM 554 O O . SER A 1 69 ? 5.448 4.422 0.478 1.00 94.94 69 SER A O 1
ATOM 556 N N . LYS A 1 70 ? 4.276 4.339 -1.440 1.00 96.56 70 LYS A N 1
ATOM 557 C CA . LYS A 1 70 ? 3.317 5.399 -1.092 1.00 96.56 70 LYS A CA 1
ATOM 558 C C . LYS A 1 70 ? 1.889 4.881 -1.112 1.00 96.56 70 LYS A C 1
ATOM 560 O O . LYS A 1 70 ? 1.519 4.126 -2.004 1.00 96.56 70 LYS A O 1
ATOM 565 N N . ALA A 1 71 ? 1.095 5.323 -0.145 1.00 95.81 71 ALA A N 1
ATOM 566 C CA . ALA A 1 71 ? -0.332 5.052 -0.064 1.00 95.81 71 ALA A CA 1
ATOM 567 C C . ALA A 1 71 ? -1.094 6.376 -0.142 1.00 95.81 71 ALA A C 1
ATOM 569 O O . ALA A 1 71 ? -0.714 7.330 0.530 1.00 95.81 71 ALA A O 1
ATOM 570 N N . GLU A 1 72 ? -2.160 6.416 -0.932 1.00 96.25 72 GLU A N 1
ATOM 571 C CA . GLU A 1 72 ? -3.024 7.588 -1.095 1.00 96.25 72 GLU A CA 1
ATOM 572 C C . GLU A 1 72 ? -4.489 7.146 -1.072 1.00 96.25 72 GLU A C 1
ATOM 574 O O . GLU A 1 72 ? -4.830 6.075 -1.586 1.00 96.25 72 GLU A O 1
ATOM 579 N N . THR A 1 73 ? -5.354 7.967 -0.479 1.00 95.75 73 THR A N 1
ATOM 580 C CA . THR A 1 73 ? -6.797 7.706 -0.362 1.00 95.75 73 THR A CA 1
ATOM 581 C C . THR A 1 73 ? -7.592 8.641 -1.258 1.00 95.75 73 THR A C 1
ATOM 583 O O . THR A 1 73 ? -7.318 9.841 -1.289 1.00 95.75 73 THR A O 1
ATOM 586 N N . TRP A 1 74 ? -8.626 8.121 -1.909 1.00 94.44 74 TRP A N 1
ATOM 587 C CA . TRP A 1 74 ? -9.446 8.848 -2.869 1.00 94.44 74 TRP A CA 1
ATOM 588 C C . TRP A 1 74 ? -10.924 8.693 -2.544 1.00 94.44 74 TRP A C 1
ATOM 590 O O . TRP A 1 74 ? -11.410 7.584 -2.327 1.00 94.44 74 TRP A O 1
ATOM 600 N N . LYS A 1 75 ? -11.647 9.811 -2.608 1.00 92.44 75 LYS A N 1
ATOM 601 C CA . LYS A 1 75 ? -13.109 9.825 -2.616 1.00 92.44 75 LYS A CA 1
ATOM 602 C C . LYS A 1 75 ? -13.567 9.891 -4.069 1.00 92.44 75 LYS A C 1
ATOM 604 O O . LYS A 1 75 ? -13.507 10.961 -4.672 1.00 92.44 75 LYS A O 1
ATOM 609 N N . LEU A 1 76 ? -13.908 8.732 -4.626 1.00 84.19 76 LEU A N 1
ATOM 610 C CA . LEU A 1 76 ? -14.438 8.588 -5.985 1.00 84.19 76 LEU A CA 1
ATOM 611 C C . LEU A 1 76 ? -15.950 8.819 -6.032 1.00 84.19 76 LEU A C 1
ATOM 613 O O . LEU A 1 76 ? -16.615 8.484 -5.024 1.00 84.19 76 LEU A O 1
#

InterPro domains:
  IPR035985 Ubiquitin-activating enzyme-like [SSF69572] (17-76)

Nearest PDB structures (foldseek):
  6xoh-assembly1_A  TM=9.317E-01  e=2.110E-01  Homo sapiens

pLDDT: mean 87.93, std 13.02, range [52.75, 98.12]

Foldseek 3Di:
DVVVVVVPPDPDDDPCVVVVVVVCVVCVVDDDPVVVVVVVVLVVVLVVCVVVVDDDHQADDWDADPVVRDIDGDHD

Organism: Candida boidinii (NCBI:txid5477)

Solvent-accessible surface area (backbone atoms only — not comparable to full-atom values): 4927 Å² total; per-residue (Å²): 108,73,71,55,57,71,68,45,91,69,91,70,84,63,91,64,50,68,61,52,50,52,47,55,63,70,50,69,84,64,86,51,68,67,60,54,51,52,52,50,51,54,51,53,52,49,49,50,28,64,77,67,74,42,81,86,70,84,63,86,39,78,51,73,42,80,89,78,72,45,75,51,76,40,84,126

Mean predicted aligned error: 6.47 Å

Sequence (76 aa):
MISILCYYDINSFPEGLDKILDEFIRYKGLEIHNISSLIGGITSQEIIKILTNQYLQLDNCLTFDGIRSKAETWKL